Protein AF-A0A955QR48-F1 (afdb_monomer_lite)

pLDDT: mean 83.32, std 13.75, range [49.72, 95.38]

Radius of gyration: 12.51 Å; chains: 1; bounding box: 38×24×29 Å

Sequence (74 aa):
MENSEKNYEQRVRRFAKRLGFTVRKSRAQQYFQKGGEYLLLHNSSNTIVQGERFDSSLEEIENYLLEYACLQEA

Structure (mmCIF, N/CA/C/O backbone):
data_AF-A0A955QR48-F1
#
_entry.id   AF-A0A955QR48-F1
#
loop_
_atom_site.group_PDB
_atom_site.id
_atom_site.type_symbol
_atom_site.label_atom_id
_atom_site.label_alt_id
_atom_site.label_comp_id
_atom_site.label_asym_id
_atom_site.label_entity_id
_atom_site.label_seq_id
_atom_site.pdbx_PDB_ins_code
_atom_site.Cartn_x
_atom_site.Cartn_y
_atom_site.Cartn_z
_atom_site.occupancy
_atom_site.B_iso_or_equiv
_atom_site.auth_seq_id
_atom_site.auth_comp_id
_atom_site.auth_asym_id
_atom_site.auth_atom_id
_atom_site.pdbx_PDB_model_num
ATOM 1 N N . MET A 1 1 ? 20.538 13.347 -2.148 1.00 51.25 1 MET A N 1
ATOM 2 C CA . MET A 1 1 ? 19.155 13.800 -1.881 1.00 51.25 1 MET A CA 1
ATOM 3 C C . MET A 1 1 ? 18.172 12.650 -2.146 1.00 51.25 1 MET A C 1
ATOM 5 O O . MET A 1 1 ? 17.216 12.820 -2.877 1.00 51.25 1 MET A O 1
ATOM 9 N N . GLU A 1 2 ? 18.419 11.471 -1.552 1.00 56.78 2 GLU A N 1
ATOM 10 C CA . GLU A 1 2 ? 17.671 10.210 -1.790 1.00 56.78 2 GLU A CA 1
ATOM 11 C C . GLU A 1 2 ? 16.870 9.765 -0.541 1.00 56.78 2 GLU A C 1
ATOM 13 O O . GLU A 1 2 ? 15.977 8.927 -0.605 1.00 56.78 2 GLU A O 1
ATOM 18 N N . ASN A 1 3 ? 17.150 10.369 0.624 1.00 66.06 3 ASN A N 1
ATOM 19 C CA . ASN A 1 3 ? 16.489 10.028 1.888 1.00 66.06 3 ASN A CA 1
ATOM 20 C C . ASN A 1 3 ? 15.011 10.433 1.936 1.00 66.06 3 ASN A C 1
ATOM 22 O O . ASN A 1 3 ? 14.238 9.775 2.623 1.00 66.06 3 ASN A O 1
ATOM 26 N N . SER A 1 4 ? 14.615 11.507 1.245 1.00 78.31 4 SER A N 1
ATOM 27 C CA . SER A 1 4 ? 13.238 12.016 1.315 1.00 78.31 4 SER A CA 1
ATOM 28 C C . SER A 1 4 ? 12.239 11.004 0.753 1.00 78.31 4 SER A C 1
ATOM 30 O O . SER A 1 4 ? 11.230 10.714 1.386 1.00 78.31 4 SER A O 1
ATOM 32 N N . GLU A 1 5 ? 12.569 10.389 -0.383 1.00 77.62 5 GLU A N 1
ATOM 33 C CA . GLU A 1 5 ? 11.691 9.432 -1.057 1.00 77.62 5 GLU A CA 1
ATOM 34 C C . GLU A 1 5 ? 11.595 8.106 -0.293 1.00 77.62 5 GLU A C 1
ATOM 36 O O . GLU A 1 5 ? 10.499 7.600 -0.072 1.00 77.62 5 GLU A O 1
ATOM 41 N N . LYS A 1 6 ? 12.718 7.595 0.234 1.00 81.69 6 LYS A N 1
ATOM 42 C CA . LYS A 1 6 ? 12.713 6.407 1.109 1.00 81.69 6 LYS A CA 1
ATOM 43 C C . LYS A 1 6 ? 11.921 6.648 2.395 1.00 81.69 6 LYS A C 1
ATOM 45 O O . LYS A 1 6 ? 11.176 5.774 2.838 1.00 81.69 6 LYS A O 1
ATOM 50 N N . ASN A 1 7 ? 12.060 7.829 2.998 1.00 89.19 7 ASN A N 1
ATOM 51 C CA . ASN A 1 7 ? 11.287 8.202 4.182 1.00 89.19 7 ASN A CA 1
ATOM 52 C C . ASN A 1 7 ? 9.794 8.307 3.860 1.00 89.19 7 ASN A C 1
ATOM 54 O O . ASN A 1 7 ? 8.961 7.853 4.647 1.00 89.19 7 ASN A O 1
ATOM 58 N N . TYR A 1 8 ? 9.465 8.869 2.698 1.00 90.00 8 TYR A N 1
ATOM 59 C CA . TYR A 1 8 ? 8.097 8.976 2.223 1.00 90.00 8 TYR A CA 1
ATOM 60 C C . TYR A 1 8 ? 7.471 7.597 1.981 1.00 90.00 8 TYR A C 1
ATOM 62 O O . TYR A 1 8 ? 6.420 7.298 2.545 1.00 90.00 8 TYR A O 1
ATOM 70 N N . GLU A 1 9 ? 8.166 6.709 1.270 1.00 90.88 9 GLU A N 1
ATOM 71 C CA . GLU A 1 9 ? 7.734 5.329 1.044 1.00 90.88 9 GLU A CA 1
ATOM 72 C C . GLU A 1 9 ? 7.448 4.607 2.366 1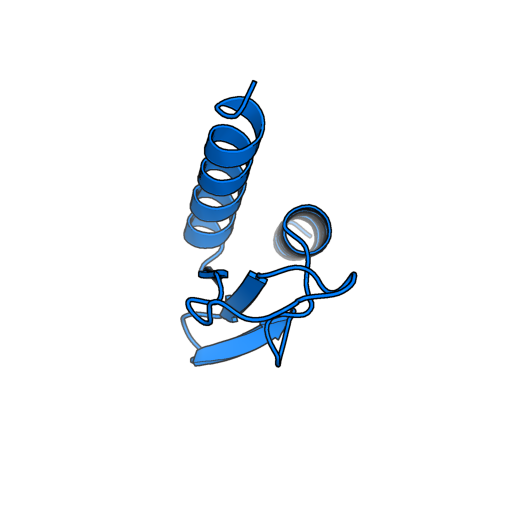.00 90.88 9 GLU A C 1
ATOM 74 O O . GLU A 1 9 ? 6.396 3.990 2.542 1.00 90.88 9 GLU A O 1
ATOM 79 N N . GLN A 1 10 ? 8.360 4.714 3.334 1.00 92.94 10 GLN A N 1
ATOM 80 C CA . GLN A 1 10 ? 8.181 4.081 4.639 1.00 92.94 10 GLN A CA 1
ATOM 81 C C . GLN A 1 10 ? 6.993 4.662 5.413 1.00 92.94 10 GLN A C 1
ATOM 83 O O . GLN A 1 10 ? 6.302 3.919 6.115 1.00 92.94 10 GLN A O 1
ATOM 88 N N . ARG A 1 11 ? 6.721 5.965 5.279 1.00 94.75 11 ARG A N 1
ATOM 89 C CA . ARG A 1 11 ? 5.539 6.614 5.865 1.00 94.75 11 ARG A CA 1
ATOM 90 C C . ARG A 1 11 ? 4.253 6.028 5.279 1.00 94.75 11 ARG A C 1
ATOM 92 O O . ARG A 1 11 ? 3.410 5.567 6.049 1.00 94.75 11 ARG A O 1
ATOM 99 N N . VAL A 1 12 ? 4.150 5.953 3.951 1.00 93.81 12 VAL A N 1
ATOM 100 C CA . VAL A 1 12 ? 2.980 5.392 3.250 1.00 93.81 12 VAL A CA 1
ATOM 101 C C . VAL A 1 12 ? 2.794 3.911 3.591 1.00 93.81 12 VAL A C 1
ATOM 103 O O . VAL A 1 12 ? 1.695 3.492 3.944 1.00 93.81 12 VAL A O 1
ATOM 106 N N . ARG A 1 13 ? 3.873 3.116 3.614 1.00 94.81 13 ARG A N 1
ATOM 107 C CA . ARG A 1 13 ? 3.832 1.698 4.025 1.00 94.81 13 ARG A CA 1
ATOM 108 C C . ARG A 1 13 ? 3.283 1.508 5.437 1.00 94.81 13 ARG A C 1
ATOM 110 O O . ARG A 1 13 ? 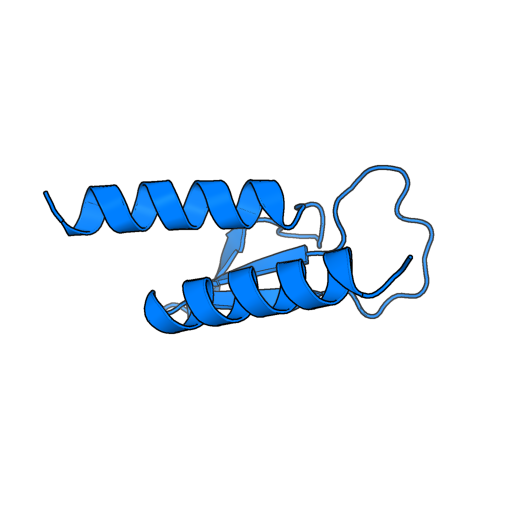2.481 0.604 5.670 1.00 94.81 13 ARG A O 1
ATOM 117 N N . ARG A 1 14 ? 3.722 2.335 6.391 1.00 95.38 14 ARG A N 1
ATOM 118 C CA . ARG A 1 14 ? 3.231 2.284 7.778 1.00 95.38 14 ARG A CA 1
ATOM 119 C C . ARG A 1 14 ? 1.760 2.669 7.861 1.00 95.38 14 ARG A C 1
ATOM 121 O O . ARG A 1 14 ? 1.023 2.025 8.602 1.00 95.38 14 ARG A O 1
ATOM 128 N N . PHE A 1 15 ? 1.344 3.685 7.109 1.00 94.19 15 PHE A N 1
ATOM 129 C CA . PHE A 1 15 ? -0.049 4.114 7.066 1.00 94.19 15 PHE A CA 1
ATOM 130 C C . PHE A 1 15 ? -0.955 3.030 6.470 1.00 94.19 15 PHE A C 1
ATOM 132 O O . PHE A 1 15 ? -1.898 2.603 7.130 1.00 94.19 15 PHE A O 1
ATOM 139 N N . ALA A 1 16 ? -0.579 2.469 5.318 1.00 93.56 16 ALA A N 1
ATOM 140 C CA . ALA A 1 16 ? -1.264 1.339 4.691 1.00 93.56 16 ALA A CA 1
ATOM 141 C C . ALA A 1 16 ? -1.429 0.158 5.658 1.00 93.56 16 ALA A C 1
ATOM 143 O O . ALA A 1 16 ? -2.525 -0.373 5.822 1.00 93.56 16 ALA A O 1
ATOM 144 N N . LYS A 1 17 ? -0.352 -0.206 6.370 1.00 94.50 17 LYS A N 1
ATOM 145 C CA . LYS A 1 17 ? -0.369 -1.311 7.336 1.00 94.50 17 LYS A CA 1
ATOM 146 C C . LYS A 1 17 ? -1.369 -1.084 8.473 1.00 94.50 17 LYS A C 1
ATOM 148 O O . LYS A 1 17 ? -2.007 -2.043 8.898 1.00 94.50 17 LYS A O 1
ATOM 153 N N . ARG A 1 18 ? -1.518 0.155 8.959 1.00 93.19 18 ARG A N 1
ATOM 154 C CA . ARG A 1 18 ? -2.510 0.502 9.996 1.00 93.19 18 ARG A CA 1
ATOM 155 C C . ARG A 1 18 ? -3.946 0.308 9.514 1.00 93.19 18 ARG A C 1
ATOM 157 O O . ARG A 1 18 ? -4.794 -0.039 10.322 1.00 93.19 18 ARG A O 1
ATOM 164 N N . LEU A 1 19 ? -4.187 0.506 8.221 1.00 92.12 19 LEU A N 1
ATOM 165 C CA . LEU A 1 19 ? -5.499 0.381 7.586 1.00 92.12 19 LEU A CA 1
ATOM 166 C C . LEU A 1 19 ? -5.780 -1.029 7.038 1.00 92.12 19 LEU A C 1
ATOM 168 O O . LEU A 1 19 ? -6.816 -1.250 6.426 1.00 92.12 19 LEU A O 1
ATOM 172 N N . GLY A 1 20 ? -4.876 -1.993 7.243 1.00 94.06 20 GLY A N 1
ATOM 173 C CA . GLY A 1 20 ? -5.061 -3.364 6.759 1.00 94.06 20 GLY A CA 1
ATOM 174 C C . GLY A 1 20 ? -4.625 -3.593 5.308 1.00 94.06 20 GLY A C 1
ATOM 175 O O . GLY A 1 20 ? -4.997 -4.602 4.711 1.00 94.06 20 GLY A O 1
ATOM 176 N N . PHE A 1 21 ? -3.790 -2.714 4.754 1.00 95.31 21 PHE A N 1
ATOM 177 C CA . PHE A 1 21 ? -3.244 -2.842 3.405 1.00 95.31 21 PHE A CA 1
ATOM 178 C C . PHE A 1 21 ? -1.737 -3.136 3.399 1.00 95.31 21 PHE A C 1
ATOM 180 O O . PHE A 1 21 ? -1.023 -2.926 4.384 1.00 95.31 21 PHE A O 1
ATOM 187 N N . THR A 1 22 ? -1.235 -3.602 2.257 1.00 95.12 22 THR A N 1
ATOM 188 C CA . THR A 1 22 ? 0.189 -3.808 1.985 1.00 95.12 22 THR A CA 1
ATOM 189 C C . THR A 1 22 ? 0.579 -3.126 0.682 1.00 95.12 22 THR A C 1
ATOM 191 O O . THR A 1 22 ? 0.085 -3.479 -0.384 1.00 95.12 22 THR A O 1
ATOM 194 N N . VAL A 1 23 ? 1.537 -2.202 0.754 1.00 93.81 23 VAL A N 1
ATOM 195 C CA . VAL A 1 23 ? 2.174 -1.624 -0.436 1.00 93.81 23 VAL A CA 1
ATOM 196 C C . VAL A 1 23 ? 3.271 -2.567 -0.923 1.00 93.81 23 VAL A C 1
ATOM 198 O O . VAL A 1 23 ? 4.139 -2.969 -0.140 1.00 93.81 23 VAL A O 1
ATOM 201 N N . ARG A 1 24 ? 3.299 -2.908 -2.209 1.00 90.69 24 ARG A N 1
ATOM 202 C CA . ARG A 1 24 ? 4.420 -3.628 -2.832 1.00 90.69 24 ARG A CA 1
ATOM 203 C C . ARG A 1 24 ? 5.058 -2.760 -3.899 1.00 90.69 24 ARG A C 1
ATOM 205 O O . ARG A 1 24 ? 4.362 -2.061 -4.615 1.00 90.69 24 ARG A O 1
ATOM 212 N N . LYS A 1 25 ? 6.385 -2.829 -3.982 1.00 88.44 25 LYS A N 1
ATOM 213 C CA . LYS A 1 25 ? 7.176 -2.183 -5.028 1.00 88.44 25 LYS A CA 1
ATOM 214 C C . LYS A 1 25 ? 7.606 -3.243 -6.039 1.00 88.44 25 LYS A C 1
ATOM 216 O O . LYS A 1 25 ? 7.943 -4.359 -5.622 1.00 88.44 25 LYS A O 1
ATOM 221 N N . SER A 1 26 ? 7.588 -2.916 -7.326 1.00 85.06 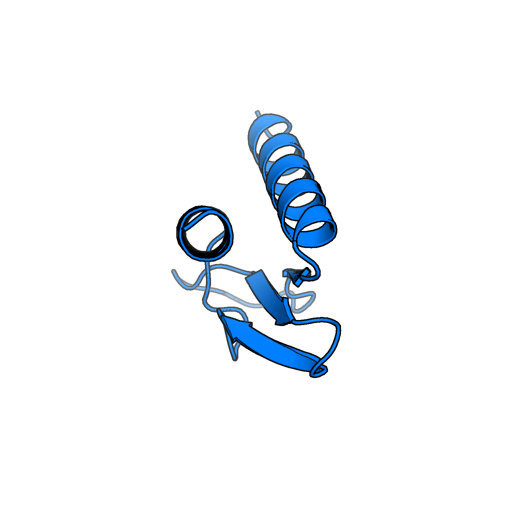26 SER A N 1
ATOM 222 C CA . SER A 1 26 ? 8.101 -3.802 -8.369 1.00 85.06 26 SER A CA 1
ATOM 223 C C . SER A 1 26 ? 9.582 -4.111 -8.123 1.00 85.06 26 SER A C 1
ATOM 225 O O . SER A 1 26 ? 10.353 -3.253 -7.694 1.00 85.06 26 SER A O 1
ATOM 227 N N . ARG A 1 27 ? 9.983 -5.363 -8.363 1.00 76.19 27 ARG A N 1
ATOM 228 C CA . ARG A 1 27 ? 11.393 -5.801 -8.318 1.00 76.19 27 ARG A CA 1
ATOM 229 C C . ARG A 1 27 ? 12.010 -5.925 -9.710 1.00 76.19 27 ARG A C 1
ATOM 231 O O . ARG A 1 27 ? 13.200 -6.210 -9.814 1.00 76.19 27 ARG A O 1
ATOM 238 N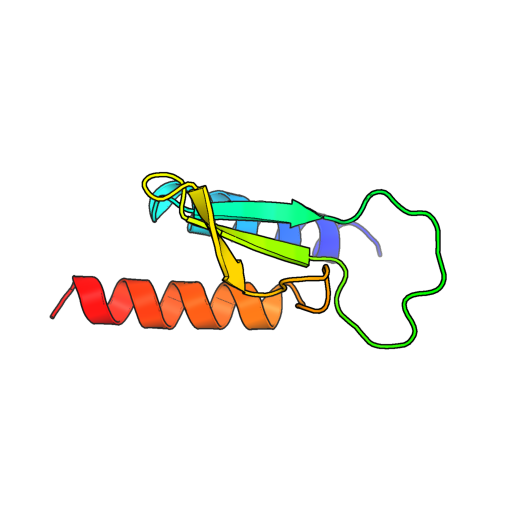 N . ALA A 1 28 ? 11.208 -5.772 -10.764 1.00 68.81 28 ALA A N 1
ATOM 239 C CA . ALA A 1 28 ? 11.694 -5.869 -12.128 1.00 68.81 28 ALA A CA 1
ATOM 240 C C . ALA A 1 28 ? 12.540 -4.634 -12.443 1.00 68.81 28 ALA A C 1
ATOM 242 O O . ALA A 1 28 ? 12.064 -3.504 -12.366 1.00 68.81 28 ALA A O 1
ATOM 243 N N . GLN A 1 29 ? 13.798 -4.859 -12.808 1.00 57.72 29 GLN A N 1
ATOM 244 C CA . GLN A 1 29 ? 14.700 -3.823 -13.297 1.00 57.72 29 GLN A CA 1
ATOM 245 C C . GLN A 1 29 ? 14.333 -3.497 -14.753 1.00 57.72 29 GLN A C 1
ATOM 247 O O . GLN A 1 29 ? 15.070 -3.827 -15.676 1.00 57.72 29 GLN A O 1
ATOM 252 N N . GLN A 1 30 ? 13.145 -2.943 -14.996 1.00 52.03 30 GLN A N 1
ATOM 253 C CA . GLN A 1 30 ? 12.696 -2.620 -16.349 1.00 52.03 30 GLN A CA 1
ATOM 254 C C . GLN A 1 30 ? 11.971 -1.282 -16.388 1.00 52.03 30 GLN A C 1
ATOM 256 O O . GLN A 1 30 ? 10.911 -1.140 -15.804 1.00 52.03 30 GLN A O 1
ATOM 261 N N . TYR A 1 31 ? 12.575 -0.335 -17.112 1.00 52.91 31 TYR A N 1
ATOM 262 C CA . TYR A 1 31 ? 11.963 0.704 -17.948 1.00 52.91 31 TYR A CA 1
ATOM 263 C C . TYR A 1 31 ? 10.496 1.080 -17.660 1.00 52.91 31 TYR A C 1
ATOM 265 O O . TYR A 1 31 ? 9.667 1.065 -18.568 1.00 52.91 31 TYR A O 1
ATOM 273 N N . PHE A 1 32 ? 10.161 1.490 -16.439 1.00 52.44 32 PHE A N 1
ATOM 274 C CA . PHE A 1 32 ? 8.874 2.128 -16.190 1.00 52.44 32 PHE A CA 1
ATOM 275 C C . PHE A 1 32 ? 8.964 3.583 -16.656 1.00 52.44 32 PHE A C 1
ATOM 277 O O . PHE A 1 32 ? 9.314 4.502 -15.919 1.00 52.44 32 PHE A O 1
ATOM 284 N N . GLN A 1 33 ? 8.692 3.790 -17.946 1.00 53.69 33 GLN A N 1
ATOM 285 C CA . GLN A 1 33 ? 8.362 5.110 -18.465 1.00 53.69 33 GLN A CA 1
ATOM 286 C C . GLN A 1 33 ? 7.005 5.512 -17.874 1.00 53.69 33 GLN A C 1
ATOM 288 O O . GLN A 1 33 ? 5.961 5.086 -18.352 1.00 53.69 33 GLN A O 1
ATOM 293 N N . LYS A 1 34 ? 7.035 6.349 -16.831 1.00 53.66 34 LYS A N 1
ATOM 294 C CA . LYS A 1 34 ? 5.885 7.115 -16.313 1.00 53.66 34 LYS A CA 1
ATOM 295 C C . LYS A 1 34 ? 4.704 6.326 -15.706 1.00 53.66 34 LYS A C 1
ATOM 297 O O . LYS A 1 34 ? 3.623 6.892 -15.603 1.00 53.66 34 LYS A O 1
ATOM 302 N N . GLY A 1 35 ? 4.893 5.080 -15.274 1.00 55.12 35 GLY A N 1
ATOM 303 C CA . GLY A 1 35 ? 3.918 4.332 -14.461 1.00 55.12 35 GLY A CA 1
ATOM 304 C C . GLY A 1 35 ? 4.539 4.034 -13.102 1.00 55.12 35 GLY A C 1
ATOM 305 O O . GLY A 1 35 ? 5.665 3.543 -13.059 1.00 55.12 35 GLY A O 1
ATOM 306 N N . GLY A 1 36 ? 3.892 4.429 -12.007 1.00 65.50 36 GLY A N 1
ATOM 307 C CA . GLY A 1 36 ? 4.499 4.359 -10.678 1.00 65.50 36 GLY A CA 1
ATOM 308 C C . GLY A 1 36 ? 4.807 2.921 -10.258 1.00 65.50 36 GLY A C 1
ATOM 309 O O . GLY A 1 36 ? 4.034 2.025 -10.524 1.00 65.50 36 GLY A O 1
ATOM 310 N N . GLU A 1 37 ? 5.932 2.679 -9.583 1.00 83.81 37 GLU A N 1
ATOM 311 C CA . GLU A 1 37 ? 6.468 1.328 -9.332 1.00 83.81 37 GLU A CA 1
ATOM 312 C C . GLU A 1 37 ? 5.747 0.543 -8.214 1.00 83.81 37 GLU A C 1
ATOM 314 O O . GLU A 1 37 ? 6.321 -0.404 -7.659 1.00 83.81 37 GLU A O 1
ATOM 319 N N . TYR A 1 38 ? 4.533 0.940 -7.824 1.00 89.25 38 TYR A N 1
ATOM 320 C CA . TYR A 1 38 ? 3.865 0.456 -6.620 1.00 89.25 38 TYR A CA 1
ATOM 321 C C . TYR A 1 38 ? 2.474 -0.115 -6.890 1.00 89.25 38 TYR A C 1
ATOM 323 O O . TYR A 1 38 ? 1.768 0.272 -7.817 1.00 89.25 38 TYR A O 1
ATOM 331 N N . LEU A 1 39 ? 2.078 -1.040 -6.020 1.00 91.44 39 LEU A N 1
ATOM 332 C CA . LEU A 1 39 ? 0.721 -1.559 -5.929 1.00 91.44 39 LEU A CA 1
ATOM 333 C C . LEU A 1 39 ? 0.263 -1.632 -4.477 1.00 91.44 39 LEU A C 1
ATOM 335 O O . LEU A 1 39 ? 1.087 -1.764 -3.563 1.00 91.44 39 LEU A O 1
ATOM 339 N N . LEU A 1 40 ? -1.048 -1.585 -4.273 1.00 92.94 40 LEU A N 1
ATOM 340 C CA . LEU A 1 40 ? -1.716 -1.687 -2.984 1.00 92.94 40 LEU A CA 1
ATOM 341 C C . LEU A 1 40 ? -2.562 -2.962 -2.930 1.00 92.94 40 LEU A C 1
ATOM 343 O O . LEU A 1 40 ? -3.439 -3.186 -3.762 1.00 92.94 40 LEU A O 1
ATOM 347 N N . LEU A 1 41 ? -2.313 -3.787 -1.918 1.00 93.75 41 LEU A N 1
ATOM 348 C CA . LEU A 1 41 ? -3.073 -5.002 -1.624 1.00 93.75 41 LEU A CA 1
ATOM 349 C C . LEU A 1 41 ? -3.911 -4.801 -0.373 1.00 93.75 41 LEU A C 1
ATOM 351 O O . LEU A 1 41 ? -3.401 -4.282 0.619 1.00 93.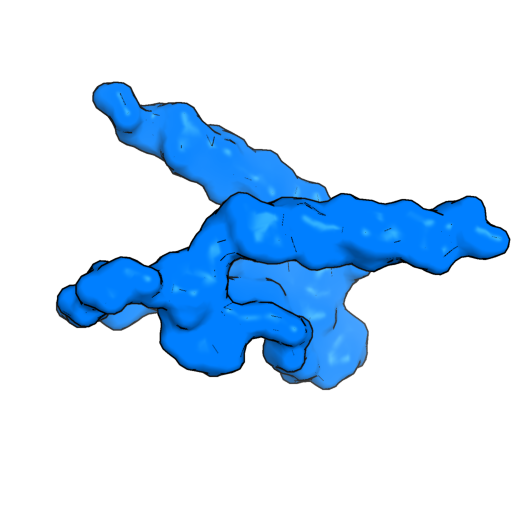75 41 LEU A O 1
ATOM 355 N N . HIS A 1 42 ? -5.147 -5.282 -0.382 1.00 93.00 42 HIS A N 1
ATOM 356 C CA . HIS A 1 42 ? -5.946 -5.402 0.831 1.00 93.00 42 HIS A CA 1
ATOM 357 C C . HIS A 1 42 ? -5.679 -6.759 1.484 1.00 93.00 42 HIS A C 1
ATOM 359 O O . HIS A 1 42 ? -5.814 -7.803 0.845 1.00 93.00 42 HIS A O 1
ATOM 365 N N . ASN A 1 43 ? -5.258 -6.761 2.750 1.00 91.44 43 ASN A N 1
ATOM 366 C CA . ASN A 1 43 ? -4.706 -7.965 3.374 1.00 91.44 43 ASN A CA 1
ATOM 367 C C . ASN A 1 43 ? -5.766 -9.036 3.652 1.00 91.44 43 ASN A C 1
ATOM 369 O O . ASN A 1 43 ? -5.448 -10.219 3.571 1.00 91.44 43 ASN A O 1
ATOM 373 N N . SER A 1 44 ? -7.002 -8.652 3.984 1.00 89.38 44 SER A N 1
ATOM 374 C CA . SER A 1 44 ? -8.042 -9.625 4.349 1.00 89.38 44 SER A CA 1
ATOM 375 C C . SER A 1 44 ? -8.646 -10.334 3.138 1.00 89.38 44 SER A C 1
ATOM 377 O O . SER A 1 44 ? -8.926 -11.525 3.211 1.00 89.38 44 SER A O 1
ATOM 379 N N . SER A 1 45 ? -8.798 -9.634 2.012 1.00 88.75 45 SER A N 1
ATOM 380 C CA . SER A 1 45 ? -9.300 -10.210 0.758 1.00 88.75 45 SER A CA 1
ATOM 381 C C . SER A 1 45 ? -8.186 -10.718 -0.159 1.00 88.75 45 SER A C 1
ATOM 383 O O . SER A 1 45 ? -8.471 -11.409 -1.132 1.00 88.75 45 SER A O 1
ATOM 385 N N . ASN A 1 46 ? -6.924 -10.379 0.128 1.00 88.56 46 ASN A N 1
ATOM 386 C CA . ASN A 1 46 ? -5.773 -10.636 -0.740 1.00 88.56 46 ASN A CA 1
ATOM 387 C C . ASN A 1 46 ? -5.998 -10.143 -2.187 1.00 88.56 46 ASN A C 1
ATOM 389 O O . ASN A 1 46 ? -5.515 -10.741 -3.149 1.00 88.56 46 ASN A O 1
ATOM 393 N N . THR A 1 47 ? -6.756 -9.054 -2.342 1.00 89.88 47 THR A N 1
ATOM 394 C CA . THR A 1 47 ? -7.079 -8.448 -3.639 1.00 89.88 47 THR A CA 1
ATOM 395 C C . THR A 1 47 ? -6.197 -7.240 -3.899 1.00 89.88 47 THR A C 1
ATOM 397 O O . THR A 1 47 ? -5.857 -6.491 -2.977 1.00 89.88 47 THR A O 1
ATOM 400 N N . ILE A 1 48 ? -5.848 -7.029 -5.168 1.00 90.56 48 ILE A N 1
ATOM 401 C CA . ILE A 1 48 ? -5.215 -5.782 -5.592 1.00 90.56 48 ILE A CA 1
ATOM 402 C C . ILE A 1 48 ? -6.292 -4.706 -5.616 1.00 90.56 48 ILE A C 1
ATOM 404 O O . ILE A 1 48 ? -7.337 -4.878 -6.236 1.00 90.56 48 ILE A O 1
ATOM 408 N N . VAL A 1 49 ? -6.040 -3.631 -4.885 1.00 88.88 49 VAL A N 1
ATOM 409 C CA . VAL A 1 49 ? -6.946 -2.487 -4.766 1.00 88.88 49 VAL A CA 1
ATOM 410 C C . VAL A 1 49 ? -6.528 -1.391 -5.729 1.00 88.88 49 VAL A C 1
ATOM 412 O O . VAL A 1 49 ? -7.371 -0.723 -6.313 1.00 88.88 49 VAL A O 1
ATOM 415 N N . GLN A 1 50 ? -5.216 -1.233 -5.910 1.00 87.25 50 GLN A N 1
ATOM 416 C CA . GLN A 1 50 ? -4.648 -0.200 -6.758 1.00 87.25 50 GLN A CA 1
ATOM 417 C C . GLN A 1 50 ? -3.289 -0.635 -7.300 1.00 87.25 50 GLN A C 1
ATOM 419 O O . GLN A 1 50 ? -2.553 -1.358 -6.625 1.00 87.25 50 GLN A O 1
ATOM 424 N N . GLY A 1 51 ? -2.952 -0.194 -8.509 1.00 83.31 51 GLY A N 1
ATOM 425 C CA . GLY A 1 51 ? -1.680 -0.522 -9.141 1.00 83.31 51 GLY A CA 1
ATOM 426 C C . GLY A 1 51 ? -1.599 -1.965 -9.655 1.00 83.31 51 GLY A C 1
ATOM 427 O O . GLY A 1 51 ? -0.601 -2.629 -9.388 1.00 83.31 51 GLY A O 1
ATOM 428 N N . GLU A 1 52 ? -2.634 -2.496 -10.328 1.00 81.25 52 GLU A N 1
ATOM 429 C CA . GLU A 1 52 ? -2.721 -3.910 -10.770 1.00 81.25 52 GLU A CA 1
ATOM 430 C C . GLU A 1 52 ? -1.428 -4.429 -11.421 1.00 81.25 52 GLU A C 1
ATOM 432 O O . GLU A 1 52 ? -1.044 -5.585 -11.220 1.00 81.25 52 GLU A O 1
ATOM 437 N N . ARG A 1 53 ? -0.709 -3.563 -12.147 1.00 81.69 53 ARG A N 1
ATOM 438 C CA . ARG A 1 53 ? 0.549 -3.903 -12.827 1.00 81.69 53 ARG A CA 1
ATOM 439 C C . ARG A 1 53 ? 1.758 -3.137 -12.306 1.00 81.69 53 ARG A C 1
ATOM 441 O O . ARG A 1 53 ? 2.733 -2.998 -13.039 1.00 81.69 53 ARG A O 1
ATOM 448 N N . PHE A 1 54 ? 1.724 -2.697 -11.048 1.00 82.19 54 PHE A N 1
ATOM 449 C CA . PHE A 1 54 ? 2.695 -1.741 -10.508 1.00 82.19 54 PHE A CA 1
ATOM 450 C C . PHE A 1 54 ? 2.773 -0.507 -11.405 1.00 82.19 54 PHE A C 1
ATOM 452 O O . PHE A 1 54 ? 3.828 -0.189 -11.946 1.00 82.19 54 PHE A O 1
ATOM 459 N N . ASP A 1 55 ? 1.613 0.099 -11.631 1.00 83.75 55 ASP A N 1
ATOM 460 C CA . ASP A 1 55 ? 1.424 1.336 -12.378 1.00 83.75 55 ASP A CA 1
ATOM 461 C C . ASP A 1 55 ? 1.076 2.523 -11.468 1.00 83.75 55 ASP A C 1
ATOM 463 O O . ASP A 1 55 ? 1.004 3.651 -11.958 1.00 83.75 55 ASP A O 1
ATOM 467 N N . SER A 1 56 ? 0.941 2.305 -10.151 1.00 87.62 56 SER A N 1
ATOM 468 C CA . SER A 1 56 ? 0.596 3.362 -9.201 1.00 87.62 56 SER A CA 1
ATOM 469 C C . SER A 1 56 ? 1.785 3.994 -8.492 1.00 87.62 56 SER A C 1
ATOM 471 O O . SER A 1 56 ? 2.773 3.348 -8.132 1.00 87.62 56 SER A O 1
ATOM 473 N N . SER A 1 57 ? 1.669 5.293 -8.231 1.00 89.31 57 SER A N 1
ATOM 474 C CA . SER A 1 57 ? 2.639 6.044 -7.431 1.00 89.31 57 SER A CA 1
ATOM 475 C C . SER A 1 57 ? 2.350 5.947 -5.926 1.00 89.31 57 SER A C 1
ATOM 477 O O . SER A 1 57 ? 1.269 5.546 -5.495 1.00 89.31 57 SER A O 1
ATOM 479 N N . LEU A 1 58 ? 3.321 6.336 -5.093 1.00 89.62 58 LEU A N 1
ATOM 480 C CA . LEU A 1 58 ? 3.108 6.431 -3.642 1.00 89.62 58 LEU A CA 1
ATOM 481 C C . LEU A 1 58 ? 2.065 7.488 -3.265 1.00 89.62 58 LEU A C 1
ATOM 483 O O . LEU A 1 58 ? 1.355 7.291 -2.285 1.00 89.62 58 LEU A O 1
ATOM 487 N N . GLU A 1 59 ? 1.972 8.569 -4.040 1.00 90.69 59 GLU A N 1
ATOM 488 C CA . GLU A 1 59 ? 1.007 9.652 -3.828 1.00 90.69 59 GLU A CA 1
ATOM 489 C C . GLU A 1 59 ? -0.420 9.181 -4.101 1.00 90.69 59 GLU A C 1
ATOM 491 O O . GLU A 1 59 ? -1.311 9.377 -3.279 1.00 90.69 59 GLU A O 1
ATOM 496 N N . GLU A 1 60 ? -0.629 8.470 -5.207 1.00 91.50 60 GLU A N 1
ATOM 497 C CA . GLU A 1 60 ? -1.922 7.863 -5.529 1.00 91.50 60 GLU A CA 1
ATOM 498 C C . GLU A 1 60 ? -2.369 6.867 -4.454 1.00 91.50 60 GLU A C 1
ATOM 500 O O . GLU A 1 60 ? -3.533 6.864 -4.052 1.00 91.50 60 GLU A O 1
ATOM 505 N N . ILE A 1 61 ? -1.436 6.052 -3.951 1.00 92.44 61 ILE A N 1
ATOM 506 C CA . ILE A 1 61 ? -1.705 5.119 -2.855 1.00 92.44 61 ILE A CA 1
ATOM 507 C C . ILE A 1 61 ? -2.031 5.869 -1.558 1.00 92.44 61 ILE A C 1
ATOM 509 O O . ILE A 1 61 ? -2.952 5.476 -0.847 1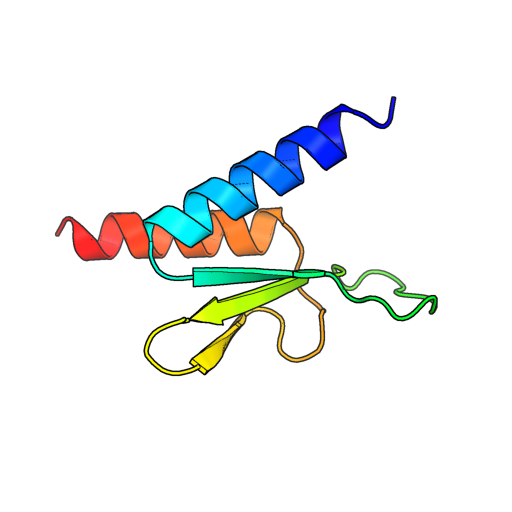.00 92.44 61 ILE A O 1
ATOM 513 N N . GLU A 1 62 ? -1.287 6.924 -1.218 1.00 94.00 62 GLU A N 1
ATOM 514 C CA . GLU A 1 62 ? -1.565 7.732 -0.026 1.00 94.00 62 GLU A CA 1
ATOM 515 C C . GLU A 1 62 ? -2.957 8.365 -0.099 1.00 94.00 62 GLU A C 1
ATOM 517 O O . GLU A 1 62 ? -3.709 8.267 0.870 1.00 94.00 62 GLU A O 1
ATOM 522 N N . ASN A 1 63 ? -3.326 8.931 -1.251 1.00 93.62 63 ASN A N 1
ATOM 523 C CA . ASN A 1 63 ? -4.642 9.527 -1.473 1.00 93.62 63 ASN A CA 1
ATOM 524 C C . ASN A 1 63 ? -5.768 8.503 -1.296 1.00 93.62 63 ASN A C 1
ATOM 526 O O . ASN A 1 63 ? -6.716 8.774 -0.560 1.00 93.62 63 ASN A O 1
ATOM 530 N N . TYR A 1 64 ? -5.627 7.305 -1.873 1.00 92.75 64 TYR A N 1
ATOM 531 C CA . TYR A 1 64 ? -6.595 6.224 -1.673 1.00 92.75 64 TYR A CA 1
ATOM 532 C C . TYR A 1 64 ? -6.748 5.857 -0.189 1.00 92.75 64 TYR A C 1
ATOM 534 O O . TYR A 1 64 ? -7.855 5.687 0.315 1.00 92.75 64 TYR A O 1
ATOM 542 N N . LEU A 1 65 ? -5.634 5.746 0.539 1.00 92.88 65 LEU A N 1
ATOM 543 C CA . LEU A 1 65 ? -5.653 5.399 1.962 1.00 92.88 65 LEU A CA 1
ATOM 544 C C . LEU A 1 65 ? -6.290 6.497 2.825 1.00 92.88 65 LEU A C 1
ATOM 546 O O . LEU A 1 65 ? -6.949 6.178 3.813 1.00 92.88 65 LEU A O 1
ATOM 550 N N . LEU A 1 66 ? -6.097 7.771 2.471 1.00 94.00 66 LEU A N 1
ATOM 551 C CA . LEU A 1 66 ? -6.741 8.905 3.141 1.00 94.00 66 LEU A CA 1
ATOM 552 C C . LEU A 1 66 ? -8.253 8.906 2.907 1.00 94.00 66 LEU A C 1
ATOM 554 O O . LEU A 1 66 ? -9.013 9.057 3.863 1.00 94.00 66 LEU A O 1
ATOM 558 N N . GLU A 1 67 ? -8.685 8.689 1.665 1.00 92.44 67 GLU A N 1
ATOM 559 C CA . GLU A 1 67 ? -10.102 8.564 1.318 1.00 92.44 67 GLU A CA 1
ATOM 560 C C . GLU A 1 67 ? -10.740 7.379 2.054 1.00 92.44 67 GLU A C 1
ATOM 562 O O . GLU A 1 67 ? -11.762 7.538 2.720 1.00 92.44 67 GLU A O 1
ATOM 567 N N . TYR A 1 68 ? -10.083 6.215 2.039 1.00 90.38 68 TYR A N 1
ATOM 568 C CA . TYR A 1 68 ? -10.538 5.031 2.765 1.00 90.38 68 TYR A CA 1
ATOM 569 C C . TYR A 1 68 ? -10.661 5.286 4.272 1.00 90.38 68 TYR A C 1
ATOM 571 O O . TYR A 1 68 ? -11.670 4.926 4.872 1.00 90.38 68 TYR A O 1
ATOM 579 N N . ALA A 1 69 ? -9.663 5.922 4.893 1.00 90.06 69 ALA A N 1
ATOM 580 C CA . ALA A 1 69 ? -9.709 6.250 6.317 1.00 90.06 69 ALA A CA 1
ATOM 581 C C . ALA A 1 69 ? -10.875 7.195 6.649 1.00 90.06 69 ALA A C 1
ATOM 583 O O . ALA A 1 69 ? -11.581 6.957 7.625 1.00 90.06 69 ALA A O 1
ATOM 584 N N . CYS A 1 70 ? -11.120 8.210 5.814 1.00 89.75 70 CYS A N 1
ATOM 585 C CA . CYS A 1 70 ? -12.241 9.132 5.997 1.00 89.75 70 CYS A CA 1
ATOM 586 C C . CYS A 1 70 ? -13.600 8.423 5.896 1.00 89.75 70 CYS A C 1
ATOM 588 O O . CYS A 1 70 ? -14.519 8.755 6.638 1.00 89.75 70 CYS A O 1
ATOM 590 N N . LEU A 1 71 ? -13.730 7.442 4.997 1.00 84.38 71 LEU A N 1
ATOM 591 C CA . LEU A 1 71 ? -14.965 6.671 4.818 1.00 84.38 71 LEU A CA 1
ATOM 592 C C . LEU A 1 71 ? -15.240 5.685 5.963 1.00 84.38 71 LEU A C 1
ATOM 594 O O . LEU A 1 71 ? -16.387 5.304 6.159 1.00 84.38 71 LEU A O 1
ATOM 598 N N . GLN A 1 72 ? -14.214 5.246 6.698 1.00 75.88 72 GLN A N 1
ATOM 599 C CA . GLN A 1 72 ? -14.374 4.345 7.851 1.00 75.88 72 GLN A CA 1
ATOM 600 C C . GLN A 1 72 ? -14.718 5.085 9.155 1.00 75.88 72 GLN A C 1
ATOM 602 O O . GLN A 1 72 ? -15.118 4.442 10.124 1.00 75.88 72 GLN A O 1
ATOM 607 N N . GLU A 1 73 ? -14.543 6.409 9.201 1.00 61.81 73 GLU A N 1
ATOM 608 C CA . GLU A 1 73 ? -14.862 7.249 10.367 1.00 61.81 73 GLU A CA 1
ATOM 609 C C . GLU A 1 73 ? -16.260 7.908 10.292 1.00 61.81 73 GLU A C 1
ATOM 611 O O . GLU A 1 73 ? -16.648 8.598 11.237 1.00 61.81 73 GLU A O 1
ATOM 616 N N . ALA A 1 74 ? -17.020 7.682 9.210 1.00 49.72 74 ALA A N 1
ATOM 617 C CA . ALA A 1 74 ? -18.390 8.174 8.998 1.00 49.72 74 ALA A CA 1
ATOM 618 C C . ALA A 1 74 ? -19.454 7.117 9.343 1.00 49.72 74 ALA A C 1
ATOM 620 O O . ALA A 1 74 ? -20.504 7.513 9.901 1.00 49.72 74 ALA A O 1
#

Foldseek 3Di:
DPVVVVVLLVVLQVLQVVVQKGKDFDPDPDDPPQFARIWIARNVVRDTPGCPPSRDHSVNSSVVSVVVVVVVVD

Secondary structure (DSSP, 8-state):
--HHHHHHHHHHHHHHHHTTEEEEE----S--SSS-SEEEEETTTTEEEE-TTS-B-HHHHHHHHHHHHHHH--